Protein 6JPT (pdb70)

InterPro domains:
  IPR018788 Proteasome assembly chaperone 3 [PF10178] (34-118)
  IPR018788 Proteasome assembly chaperone 3 [PTHR31051] (3-122)
  IPR053720 Proteasome Assembly Chaperone [G3DSA:3.30.230.90] (1-122)

Structure (mmCIF, N/CA/C/O backbone):
data_6JPT
#
_entry.id   6JPT
#
_cell.length_a   71.229
_cell.length_b   71.229
_cell.length_c   47.074
_cell.angle_alpha   90.00
_cell.angle_beta   90.00
_cell.angle_gamma   120.00
#
_symmetry.space_group_name_H-M   'P 31 2 1'
#
loop_
_entity.id
_entity.type
_entity.pdbx_description
1 polymer 'Proteasome assembly chaperone 3'
2 non-polymer 'THIOCYANATE ION'
3 non-polymer 'POTASSIUM ION'
4 water water
#
loop_
_atom_site.group_PDB
_atom_site.id
_atom_site.type_symbol
_atom_site.label_atom_id
_atom_site.label_alt_id
_atom_site.label_comp_id
_atom_site.label_asym_id
_atom_site.label_entity_id
_atom_site.label_seq_id
_atom_site.pdbx_PDB_ins_code
_atom_site.Cartn_x
_atom_site.Cartn_y
_atom_site.Cartn_z
_atom_site.occupancy
_atom_site.B_iso_or_equiv
_atom_site.auth_seq_id
_atom_site.auth_comp_id
_atom_site.auth_asym_id
_atom_site.auth_atom_id
_atom_site.pdbx_PDB_model_num
ATOM 1 N N . GLU A 1 2 ? 58.802 7.351 -15.254 1.00 40.27 2 GLU A N 1
ATOM 2 C CA . GLU A 1 2 ? 58.475 7.892 -13.938 1.00 39.10 2 GLU A CA 1
ATOM 3 C C . GLU A 1 2 ? 56.988 8.200 -13.811 1.00 33.77 2 GLU A C 1
ATOM 4 O O . GLU A 1 2 ? 56.284 8.337 -14.813 1.00 33.96 2 GLU A O 1
ATOM 15 N N . ASP A 1 3 ? 56.523 8.323 -12.570 1.00 28.06 3 ASP A N 1
ATOM 16 C CA . ASP A 1 3 ? 55.115 8.568 -12.297 1.00 22.87 3 ASP A CA 1
ATOM 17 C C . ASP A 1 3 ? 54.977 9.067 -10.865 1.00 20.07 3 ASP A C 1
ATOM 18 O O . ASP A 1 3 ? 55.781 8.723 -9.995 1.00 20.98 3 ASP A O 1
ATOM 27 N N . THR A 1 4 ? 53.948 9.880 -10.641 1.00 18.39 4 THR A N 1
ATOM 28 C CA . THR A 1 4 ? 53.586 10.375 -9.312 1.00 18.26 4 THR A CA 1
ATOM 29 C C . THR A 1 4 ? 52.088 10.199 -9.156 1.00 15.37 4 THR A C 1
ATOM 30 O O . THR A 1 4 ? 51.320 10.900 -9.847 1.00 14.80 4 THR A O 1
ATOM 41 N N . PRO A 1 5 ? 51.632 9.313 -8.289 1.00 14.25 5 PRO A N 1
ATOM 42 C CA . PRO A 1 5 ? 50.195 9.194 -8.049 1.00 13.31 5 PRO A CA 1
ATOM 43 C C . PRO A 1 5 ? 49.607 10.477 -7.467 1.00 12.73 5 PRO A C 1
ATOM 44 O O . PRO A 1 5 ? 50.285 11.243 -6.782 1.00 15.79 5 PRO A O 1
ATOM 55 N N . LEU A 1 6 ? 48.319 10.694 -7.742 1.00 10.68 6 LEU A N 1
ATOM 56 C CA . LEU A 1 6 ? 47.518 11.733 -7.102 1.00 10.42 6 LEU A CA 1
ATOM 57 C C . LEU A 1 6 ? 46.772 11.236 -5.874 1.00 10.45 6 LEU A C 1
ATOM 58 O O . LEU A 1 6 ? 46.376 12.060 -5.044 1.00 11.70 6 LEU A O 1
ATOM 74 N N . VAL A 1 7 ? 46.549 9.929 -5.765 1.00 10.30 7 VAL A N 1
ATOM 75 C CA . VAL A 1 7 ? 45.894 9.318 -4.620 1.00 10.73 7 VAL A CA 1
ATOM 76 C C . VAL A 1 7 ? 46.796 8.220 -4.084 1.00 11.13 7 VAL A C 1
ATOM 77 O O . VAL A 1 7 ? 47.542 7.580 -4.828 1.00 12.87 7 VAL A O 1
ATOM 90 N N . ILE A 1 8 ? 46.737 8.023 -2.779 1.00 11.19 8 ILE A N 1
ATOM 91 C CA . ILE A 1 8 ? 47.540 7.004 -2.110 1.00 12.06 8 ILE A CA 1
ATOM 92 C C . ILE A 1 8 ? 46.898 5.638 -2.311 1.00 11.03 8 ILE A C 1
ATOM 93 O O . ILE A 1 8 ? 45.713 5.456 -2.025 1.00 11.25 8 ILE A O 1
ATOM 109 N N . SER A 1 9 ? 47.679 4.660 -2.760 1.00 10.77 9 SER A N 1
ATOM 110 C CA A SER A 1 9 ? 47.236 3.285 -2.855 0.42 11.18 9 SER A CA 1
ATOM 111 C CA B SER A 1 9 ? 47.219 3.289 -2.801 0.30 11.09 9 SER A CA 1
ATOM 112 C CA C SER A 1 9 ? 47.251 3.275 -2.879 0.27 10.62 9 SER A CA 1
ATOM 113 C C . SER A 1 9 ? 48.327 2.375 -2.305 1.00 10.69 9 SER A C 1
ATOM 114 O O . SER A 1 9 ? 49.519 2.671 -2.437 1.00 12.31 9 SER A O 1
ATOM 136 N N . LYS A 1 10 ? 47.908 1.264 -1.708 1.00 9.93 10 LYS A N 1
ATOM 137 C CA . LYS A 1 10 ? 48.821 0.243 -1.224 1.00 10.20 10 LYS A CA 1
ATOM 138 C C . LYS A 1 10 ? 48.191 -1.106 -1.495 1.00 10.04 10 LYS A C 1
ATOM 139 O O . LYS A 1 10 ? 46.974 -1.257 -1.381 1.00 10.50 10 LYS A O 1
ATOM 158 N N . GLN A 1 11 ? 49.013 -2.082 -1.856 1.00 10.26 11 GLN A N 1
ATOM 159 C CA . GLN A 1 11 ? 48.515 -3.417 -2.109 1.00 10.30 11 GLN A CA 1
ATOM 160 C C . GLN A 1 11 ? 49.436 -4.459 -1.501 1.00 9.98 11 GLN A C 1
ATOM 161 O O . GLN A 1 11 ? 50.621 -4.218 -1.260 1.00 11.29 11 GLN A O 1
ATOM 175 N N . LYS A 1 12 ? 48.875 -5.650 -1.316 1.00 9.63 12 LYS A N 1
ATOM 176 C CA . LYS A 1 12 ? 49.605 -6.770 -0.741 1.00 9.88 12 LYS A CA 1
ATOM 177 C C . LYS A 1 12 ? 48.919 -8.057 -1.153 1.00 9.43 12 LYS A C 1
ATOM 178 O O . LYS A 1 12 ? 47.696 -8.162 -1.031 1.00 9.58 12 LYS A O 1
ATOM 197 N N . THR A 1 13 ? 49.704 -9.045 -1.584 1.00 9.57 13 THR A N 1
ATOM 198 C CA . THR A 1 13 ? 49.206 -10.399 -1.770 1.00 9.65 13 THR A CA 1
ATOM 199 C C . THR A 1 13 ? 49.631 -11.238 -0.573 1.00 10.20 13 THR A C 1
ATOM 200 O O . THR A 1 13 ? 50.811 -11.272 -0.219 1.00 11.23 13 THR A O 1
ATOM 211 N N . GLU A 1 14 ? 48.67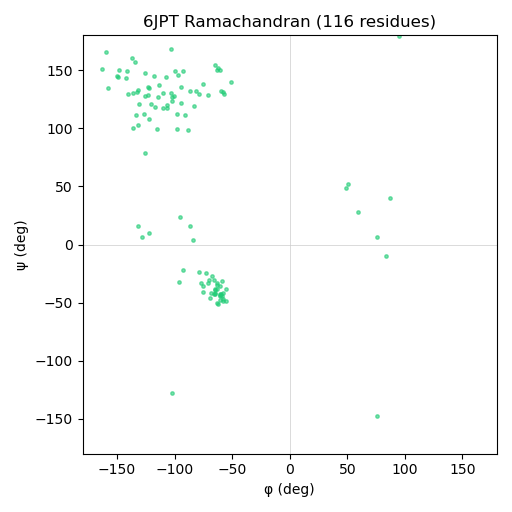1 -11.907 0.047 1.00 9.41 14 GLU A N 1
ATOM 212 C CA . GLU A 1 14 ? 48.917 -12.712 1.226 1.00 9.88 14 GLU A CA 1
ATOM 213 C C . GLU A 1 14 ? 48.056 -13.964 1.132 1.00 9.89 14 GLU A C 1
ATOM 214 O O . GLU A 1 14 ? 46.948 -13.920 0.592 1.00 10.58 14 GLU A O 1
ATOM 226 N N . VAL A 1 15 ? 48.527 -15.069 1.693 1.00 10.01 15 VAL A N 1
ATOM 227 C CA . VAL A 1 15 ? 47.687 -16.259 1.783 1.00 9.92 15 VAL A CA 1
ATOM 228 C C . VAL A 1 15 ? 46.766 -16.109 2.982 1.00 10.31 15 VAL A C 1
ATOM 229 O O . VAL A 1 15 ? 47.216 -15.778 4.084 1.00 11.85 15 VAL A O 1
ATOM 242 N N . VAL A 1 16 ? 45.476 -16.371 2.769 1.00 10.31 16 VAL A N 1
ATOM 243 C CA . VAL A 1 16 ? 44.456 -16.284 3.804 1.00 11.48 16 VAL A CA 1
ATOM 244 C C . VAL A 1 16 ? 43.727 -17.620 3.803 1.00 11.59 16 VAL A C 1
ATOM 245 O O . VAL A 1 16 ? 43.065 -17.971 2.819 1.00 11.41 16 VAL A O 1
ATOM 258 N N . CYS A 1 17 ? 43.891 -18.387 4.878 1.00 13.19 17 CYS A N 1
ATOM 259 C CA . CYS A 1 17 ? 43.278 -19.703 4.978 1.00 14.47 17 CYS A CA 1
ATOM 260 C C . CYS A 1 17 ? 43.546 -20.528 3.721 1.00 13.65 17 CYS A C 1
ATOM 261 O O . CYS A 1 17 ? 42.652 -21.131 3.134 1.00 14.67 17 CYS A O 1
ATOM 269 N N . GLY A 1 18 ? 44.812 -20.552 3.314 1.00 12.71 18 GLY A N 1
ATOM 270 C CA . GLY A 1 18 ? 45.248 -21.338 2.177 1.00 12.88 18 GLY A CA 1
ATOM 271 C C . GLY A 1 18 ? 45.058 -20.709 0.811 1.00 12.06 18 GLY A C 1
ATOM 272 O O . GLY A 1 18 ? 45.576 -21.259 -0.173 1.00 13.53 18 GLY A O 1
ATOM 276 N N . VAL A 1 19 ? 44.347 -19.593 0.707 1.00 10.92 19 VAL A N 1
ATOM 277 C CA . VAL A 1 19 ? 44.009 -19.000 -0.586 1.00 10.76 19 VAL A CA 1
ATOM 278 C C . VAL A 1 19 ? 44.857 -17.748 -0.796 1.00 9.71 19 VAL A C 1
ATOM 279 O O . VAL A 1 19 ? 44.715 -16.776 -0.045 1.00 9.71 19 VAL A O 1
ATOM 292 N N . PRO A 1 20 ? 45.673 -17.693 -1.843 1.00 9.58 20 PRO A N 1
ATOM 293 C CA . PRO A 1 20 ? 46.331 -16.428 -2.213 1.00 9.11 20 PRO A CA 1
ATOM 294 C C . PRO A 1 20 ? 45.285 -15.355 -2.463 1.00 9.16 20 PRO A C 1
ATOM 295 O O . PRO A 1 20 ? 44.327 -15.560 -3.212 1.00 9.70 20 PRO A O 1
ATOM 306 N N . THR A 1 21 ? 45.479 -14.200 -1.830 1.00 8.80 21 THR A N 1
ATOM 307 C CA . THR A 1 21 ? 44.502 -13.116 -1.847 1.00 8.55 21 THR A CA 1
ATOM 308 C C . THR A 1 21 ? 45.243 -11.808 -2.069 1.00 8.83 21 THR A C 1
ATOM 309 O O . THR A 1 21 ? 46.203 -11.525 -1.357 1.00 10.23 21 THR A O 1
ATOM 320 N N . GLN A 1 22 ? 44.791 -11.005 -3.019 1.00 8.38 22 GLN A N 1
ATOM 321 C CA . GLN A 1 22 ? 45.353 -9.671 -3.202 1.00 8.53 22 GLN A CA 1
ATOM 322 C C . GLN A 1 22 ? 44.398 -8.645 -2.618 1.00 8.39 22 GLN A C 1
ATOM 323 O O . GLN A 1 22 ? 43.197 -8.657 -2.914 1.00 8.96 22 GLN A O 1
ATOM 337 N N . VAL A 1 23 ? 44.948 -7.751 -1.803 1.00 8.33 23 VAL A N 1
ATOM 338 C CA . VAL A 1 23 ? 44.224 -6.617 -1.252 1.00 8.53 23 VAL A CA 1
ATOM 339 C C . VAL A 1 23 ? 44.820 -5.343 -1.833 1.00 8.64 23 VAL A C 1
ATOM 340 O O . VAL A 1 23 ? 46.042 -5.214 -1.928 1.00 9.33 23 VAL A O 1
ATOM 353 N N . VAL A 1 24 ? 43.954 -4.410 -2.214 1.00 9.00 24 VAL A N 1
ATOM 354 C CA . VAL A 1 24 ? 44.359 -3.073 -2.644 1.00 9.23 24 VAL A CA 1
ATOM 355 C C . VAL A 1 24 ? 43.482 -2.077 -1.901 1.00 9.67 24 VAL A C 1
ATOM 356 O O . VAL A 1 24 ? 42.257 -2.220 -1.898 1.00 11.84 24 VAL A O 1
ATOM 369 N N . CYS A 1 25 ? 44.080 -1.045 -1.329 1.00 8.82 25 CYS A N 1
ATOM 370 C CA . CYS A 1 25 ? 43.330 0.054 -0.738 1.00 8.89 25 CYS A CA 1
ATOM 371 C C . CYS A 1 25 ? 43.762 1.344 -1.411 1.00 8.86 25 CYS A C 1
ATOM 372 O O . CYS A 1 25 ? 44.963 1.573 -1.575 1.00 9.92 25 CYS A O 1
ATOM 380 N N . THR A 1 26 ? 42.794 2.186 -1.771 1.00 8.75 26 THR A N 1
ATOM 381 C CA . THR A 1 26 ? 43.057 3.472 -2.407 1.00 9.23 26 THR A CA 1
ATOM 382 C C . THR A 1 26 ? 42.236 4.530 -1.695 1.00 9.20 26 THR A C 1
ATOM 383 O O . THR A 1 26 ? 41.029 4.365 -1.495 1.00 9.83 26 THR A O 1
ATOM 394 N N . ALA A 1 27 ? 42.888 5.630 -1.326 1.00 9.93 27 ALA A N 1
ATOM 395 C CA . ALA A 1 27 ? 42.251 6.710 -0.573 1.00 10.33 27 ALA A CA 1
ATOM 396 C C . ALA A 1 27 ? 41.820 7.824 -1.514 1.00 10.74 27 ALA A C 1
ATOM 397 O O . ALA A 1 27 ? 42.648 8.519 -2.100 1.00 13.52 27 ALA A O 1
ATOM 404 N N . PHE A 1 28 ? 40.525 7.996 -1.654 1.00 11.27 28 PHE A N 1
ATOM 405 C CA . PHE A 1 28 ? 39.952 9.173 -2.285 1.00 11.75 28 PHE A CA 1
ATOM 406 C C . PHE A 1 28 ? 39.415 10.103 -1.194 1.00 13.70 28 PHE A C 1
ATOM 407 O O . PHE A 1 28 ? 39.252 9.720 -0.037 1.00 15.37 28 PHE A O 1
ATOM 424 N N . SER A 1 29 ? 39.082 11.331 -1.584 1.00 14.80 29 SER A N 1
ATOM 425 C CA . SER A 1 29 ? 38.725 12.331 -0.584 1.00 17.77 29 SER A CA 1
ATOM 426 C C . SER A 1 29 ? 37.479 11.931 0.188 1.00 19.15 29 SER A C 1
ATOM 427 O O . SER A 1 29 ? 37.366 12.221 1.384 1.00 20.93 29 SER A O 1
ATOM 435 N N . SER A 1 30 ? 36.525 11.275 -0.463 1.00 19.02 30 SER A N 1
ATOM 436 C CA . SER A 1 30 ? 35.297 10.900 0.229 1.00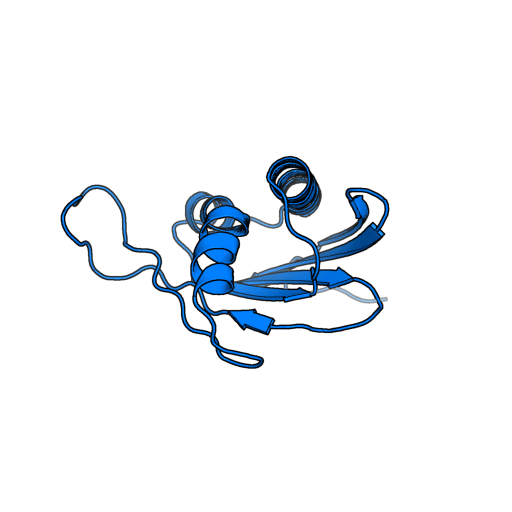 20.07 30 SER A CA 1
ATOM 437 C C . SER A 1 30 ? 35.008 9.399 0.214 1.00 17.17 30 SER A C 1
ATOM 438 O O . SER A 1 30 ? 33.924 8.996 0.646 1.00 17.64 30 SER A O 1
ATOM 446 N N . HIS A 1 31 ? 35.949 8.557 -0.227 1.00 13.99 31 HIS A N 1
ATOM 447 C CA . HIS A 1 31 ? 35.765 7.107 -0.246 1.00 11.89 31 HIS A CA 1
ATOM 448 C C . HIS A 1 31 ? 37.108 6.437 -0.062 1.00 10.89 31 HIS A C 1
ATOM 449 O O . HIS A 1 31 ? 38.115 6.923 -0.576 1.00 12.49 31 HIS A O 1
ATOM 463 N N . ILE A 1 32 ? 37.115 5.297 0.633 1.00 9.46 32 ILE A N 1
ATOM 464 C CA . ILE A 1 32 ? 38.209 4.343 0.513 1.00 8.85 32 ILE A CA 1
ATOM 465 C C . ILE A 1 32 ? 37.724 3.215 -0.389 1.00 8.55 32 ILE A C 1
ATOM 466 O O . ILE A 1 32 ? 36.674 2.622 -0.131 1.00 9.17 32 ILE A O 1
ATOM 482 N N . LEU A 1 33 ? 38.490 2.914 -1.435 1.00 8.27 33 LEU A N 1
ATOM 483 C CA . LEU A 1 33 ? 38.231 1.768 -2.299 1.00 8.42 33 LEU A CA 1
ATOM 484 C C . LEU A 1 33 ? 39.077 0.610 -1.784 1.00 8.59 33 LEU A C 1
ATOM 485 O O . LEU A 1 33 ? 40.304 0.734 -1.689 1.00 9.68 33 LEU A O 1
ATOM 501 N N . VAL A 1 34 ? 38.421 -0.500 -1.440 1.00 8.30 34 VAL A N 1
ATOM 502 C CA . VAL A 1 34 ? 39.080 -1.699 -0.930 1.00 8.23 34 VAL A CA 1
ATOM 50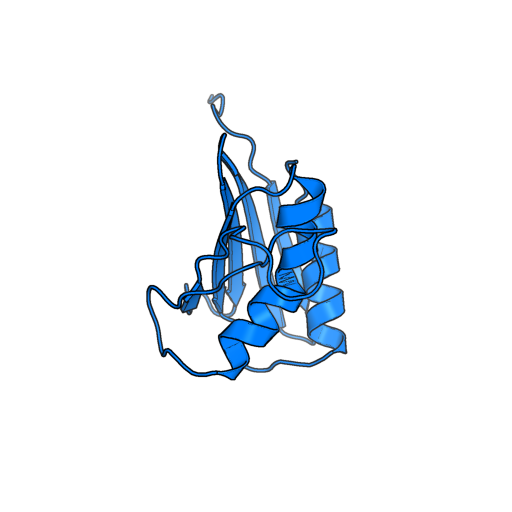3 C C . VAL A 1 34 ? 38.750 -2.843 -1.878 1.00 8.16 34 VAL A C 1
ATOM 504 O O . VAL A 1 34 ? 37.571 -3.147 -2.096 1.00 8.92 34 VAL A O 1
ATOM 517 N N . VAL A 1 35 ? 39.776 -3.453 -2.454 1.00 8.18 35 VAL A N 1
ATOM 518 C CA . VAL A 1 35 ? 39.661 -4.628 -3.316 1.00 8.43 35 VAL A CA 1
ATOM 519 C C . VAL A 1 35 ? 40.242 -5.812 -2.563 1.00 8.46 35 VAL A C 1
ATOM 520 O O . VAL A 1 35 ? 41.354 -5.733 -2.045 1.00 9.51 35 VAL A O 1
ATOM 533 N N . VAL A 1 36 ? 39.491 -6.911 -2.514 1.00 8.58 36 VAL A N 1
ATOM 534 C CA . VAL A 1 36 ? 39.933 -8.160 -1.894 1.00 8.76 36 VAL A CA 1
ATOM 535 C C . VAL A 1 36 ? 39.623 -9.248 -2.921 1.00 8.92 36 VAL A C 1
ATOM 536 O O . VAL A 1 36 ? 38.459 -9.604 -3.101 1.00 10.67 36 VAL A O 1
ATOM 549 N N . THR A 1 37 ? 40.649 -9.728 -3.634 1.00 8.69 37 THR A N 1
ATOM 550 C CA . THR A 1 37 ? 40.431 -10.604 -4.785 1.00 8.84 37 THR A CA 1
ATOM 551 C C . THR A 1 37 ? 41.145 -11.944 -4.650 1.00 8.66 37 THR A C 1
ATOM 552 O O . THR A 1 37 ? 42.348 -11.993 -4.392 1.00 9.14 37 THR A O 1
ATOM 563 N N . GLN A 1 38 ? 40.388 -13.017 -4.849 1.00 8.80 38 GLN A N 1
ATOM 564 C CA . GLN A 1 38 ? 40.891 -14.378 -4.966 1.00 8.79 38 GLN A CA 1
ATOM 565 C C . GLN A 1 38 ? 40.547 -14.918 -6.351 1.00 8.90 38 GLN A C 1
ATOM 566 O O . GLN A 1 38 ? 39.484 -14.614 -6.907 1.00 9.26 38 GLN A O 1
ATOM 580 N N . PHE A 1 39 ? 41.450 -15.733 -6.897 1.00 9.35 39 PHE A N 1
ATOM 581 C CA . PHE A 1 39 ? 41.241 -16.431 -8.166 1.00 9.84 39 PHE A CA 1
ATOM 582 C C . PHE A 1 39 ? 40.992 -15.483 -9.328 1.00 9.81 39 PHE A C 1
ATOM 583 O O . PHE A 1 39 ? 40.366 -15.855 -10.322 1.00 10.89 39 PHE A O 1
ATOM 600 N N . GLY A 1 40 ? 41.525 -14.268 -9.238 1.00 9.83 40 GLY A N 1
ATOM 601 C CA . GLY A 1 40 ? 41.452 -13.319 -10.323 1.00 10.97 40 GLY A CA 1
ATOM 602 C C . GLY A 1 40 ? 40.119 -12.645 -10.510 1.00 10.66 40 GLY A C 1
ATOM 603 O O . GLY A 1 40 ? 39.963 -11.920 -11.494 1.00 13.06 40 GLY A O 1
ATOM 607 N N . LYS A 1 41 ? 39.163 -12.860 -9.610 1.00 10.31 41 LYS A N 1
ATOM 608 C CA . LYS A 1 41 ? 37.793 -12.401 -9.789 1.00 10.64 41 LYS A CA 1
ATOM 609 C C . LYS A 1 41 ? 37.559 -11.082 -9.065 1.00 9.73 41 LYS A C 1
ATOM 610 O O . LYS A 1 41 ? 38.101 -10.848 -7.983 1.00 9.80 41 LYS A O 1
ATOM 629 N N . MET A 1 42 ? 36.712 -10.236 -9.649 1.00 9.82 42 MET A N 1
ATOM 630 C CA . MET A 1 42 ? 36.352 -9.002 -8.969 1.00 10.55 42 MET A CA 1
ATOM 631 C C . MET A 1 42 ? 35.339 -9.261 -7.856 1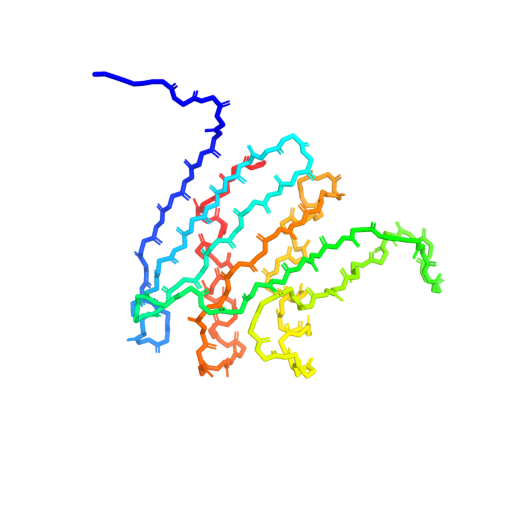.00 10.86 42 MET A C 1
ATOM 632 O O . MET A 1 42 ? 35.344 -8.560 -6.835 1.00 12.04 42 MET A O 1
ATOM 646 N N . GLY A 1 43 ? 34.456 -10.244 -8.032 1.00 11.23 43 GLY A N 1
ATOM 647 C CA . GLY A 1 43 ? 33.503 -10.577 -6.993 1.00 11.94 43 GLY A CA 1
ATOM 648 C C . GLY A 1 43 ? 32.355 -9.586 -6.879 1.00 12.02 43 GLY A C 1
ATOM 649 O O . GLY A 1 43 ? 31.868 -9.022 -7.859 1.00 14.17 43 GLY A O 1
ATOM 653 N N . THR A 1 44 ? 31.889 -9.420 -5.649 1.00 10.55 44 THR A N 1
ATOM 654 C CA . THR A 1 44 ? 30.715 -8.614 -5.350 1.00 10.75 44 THR A CA 1
ATOM 655 C C . THR A 1 44 ? 31.154 -7.210 -4.972 1.00 9.83 44 THR A C 1
ATOM 656 O O . THR A 1 44 ? 32.096 -7.030 -4.193 1.00 10.44 44 THR A O 1
ATOM 667 N N . LEU A 1 45 ? 30.460 -6.220 -5.510 1.00 9.35 45 LEU A N 1
ATOM 668 C CA . LEU A 1 45 ? 30.748 -4.831 -5.219 1.00 9.43 45 LEU A CA 1
ATOM 669 C C . LEU A 1 45 ? 29.714 -4.326 -4.227 1.00 8.80 45 LEU A C 1
ATOM 670 O O . LEU A 1 45 ? 28.510 -4.409 -4.487 1.00 9.57 45 LEU A O 1
ATOM 686 N N . VAL A 1 46 ? 30.181 -3.822 -3.092 1.00 8.96 46 VAL A N 1
ATOM 687 C CA . VAL A 1 46 ? 29.327 -3.381 -1.991 1.00 9.09 46 VAL A CA 1
ATOM 688 C C . VAL A 1 46 ? 29.694 -1.948 -1.643 1.00 9.09 46 VAL A C 1
ATOM 689 O O . VAL A 1 46 ? 30.871 -1.643 -1.411 1.00 9.79 46 VAL A O 1
ATOM 702 N N . SER A 1 47 ? 28.705 -1.070 -1.597 1.00 9.23 47 SER A N 1
ATOM 703 C CA A SER A 1 47 ? 28.860 0.263 -1.054 0.34 9.91 47 SER A CA 1
ATOM 704 C CA B SER A 1 47 ? 28.940 0.242 -1.025 0.66 10.22 47 SER A CA 1
ATOM 705 C C . SER A 1 47 ? 28.526 0.223 0.437 1.00 9.25 47 SER A C 1
ATOM 706 O O . SER A 1 47 ? 27.519 -0.374 0.819 1.00 10.66 47 SER A O 1
ATOM 721 N N . LEU A 1 48 ? 29.362 0.842 1.261 1.00 9.21 48 LEU A N 1
ATOM 722 C CA . LEU A 1 48 ? 29.135 0.987 2.694 1.00 9.85 48 LEU A CA 1
ATOM 723 C C . LEU A 1 48 ? 29.152 2.481 2.990 1.00 10.33 48 LEU A C 1
ATOM 724 O O . LEU A 1 48 ? 30.197 3.133 2.920 1.00 11.51 48 LEU A O 1
ATOM 740 N N . GLU A 1 49 ? 27.978 3.025 3.281 1.00 11.02 49 GLU A N 1
ATOM 741 C CA . GLU A 1 49 ? 27.768 4.463 3.372 1.00 12.37 49 GLU A CA 1
ATOM 742 C C . GLU A 1 49 ? 27.363 4.827 4.789 1.00 12.25 49 GLU A C 1
ATOM 743 O O . GLU A 1 49 ? 26.297 4.390 5.250 1.00 12.80 49 GLU A O 1
ATOM 755 N N . PRO A 1 50 ? 28.134 5.647 5.496 1.00 13.71 50 PRO A N 1
ATOM 756 C CA . PRO A 1 50 ? 27.668 6.174 6.785 1.00 13.93 50 PRO A CA 1
ATOM 757 C C . PRO A 1 50 ? 26.364 6.930 6.596 1.00 13.42 50 PRO A C 1
ATOM 758 O O . PRO A 1 50 ? 26.232 7.760 5.692 1.00 15.30 50 PRO A O 1
ATOM 769 N N . SER A 1 51 ? 25.390 6.618 7.443 1.00 12.66 51 SER A N 1
ATOM 770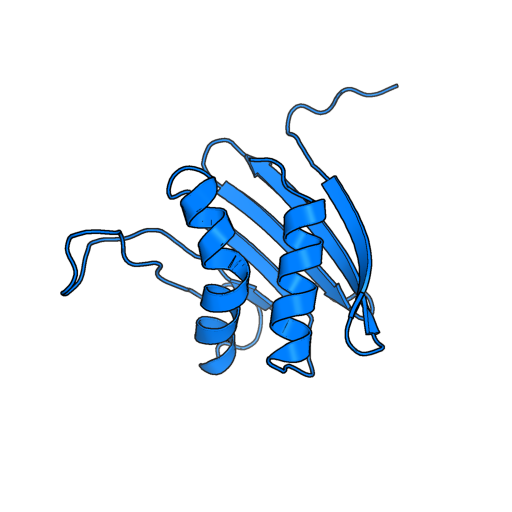 C CA A SER A 1 51 ? 24.040 7.114 7.239 0.58 13.08 51 SER A CA 1
ATOM 771 C CA B SER A 1 51 ? 24.018 7.046 7.246 0.42 12.59 51 SER A CA 1
ATOM 772 C C . SER A 1 51 ? 23.404 7.461 8.579 1.00 11.81 51 SER A C 1
ATOM 773 O O . SER A 1 51 ? 24.005 7.314 9.648 1.00 12.41 51 SER A O 1
ATOM 788 N N . SER A 1 52 ? 22.170 7.945 8.497 1.00 12.31 52 SER A N 1
ATOM 789 C CA . SER A 1 52 ? 21.435 8.437 9.652 1.00 12.45 52 SER A CA 1
ATOM 790 C C . SER A 1 52 ? 21.440 7.431 10.792 1.00 11.85 52 SER A C 1
ATOM 791 O O . SER A 1 52 ? 21.262 6.229 10.586 1.00 13.57 52 SER A O 1
ATOM 799 N N . VAL A 1 53 ? 21.585 7.940 12.014 1.00 11.58 53 VAL A N 1
ATOM 800 C CA . VAL A 1 53 ? 21.601 7.063 13.175 1.00 11.85 53 VAL A CA 1
ATOM 801 C C . VAL A 1 53 ? 20.292 6.298 13.298 1.00 11.86 53 VAL A C 1
ATOM 802 O O . VAL A 1 53 ? 19.215 6.775 12.909 1.00 13.23 53 VAL A O 1
ATOM 815 N N . ALA A 1 54 ? 20.395 5.104 13.871 1.00 12.85 54 ALA A N 1
ATOM 816 C CA . ALA A 1 54 ? 19.246 4.327 14.290 1.00 14.73 54 ALA A CA 1
ATOM 817 C C . ALA A 1 54 ? 19.145 4.492 15.804 1.00 16.26 54 ALA A C 1
ATOM 818 O O . ALA A 1 54 ? 19.221 5.618 16.305 1.00 18.65 54 ALA A O 1
ATOM 825 N N . SER A 1 55 ? 19.068 3.401 16.559 1.00 16.99 55 SER A N 1
ATOM 826 C CA . SER A 1 55 ? 18.829 3.536 17.992 1.00 18.56 55 SER A CA 1
ATOM 827 C C . SER A 1 55 ? 20.040 4.097 18.743 1.00 18.84 55 SER A C 1
ATOM 828 O O . SER A 1 55 ? 19.868 4.858 19.704 1.00 20.66 55 SER A O 1
ATOM 836 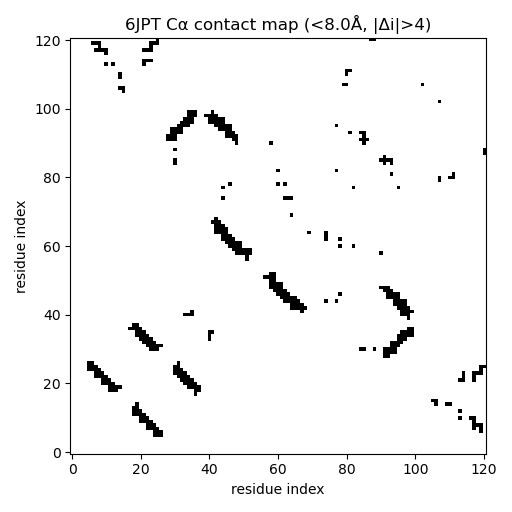N N . ASP A 1 56 ? 21.260 3.783 18.308 1.00 17.44 56 ASP A N 1
ATOM 837 C CA . ASP A 1 56 ? 22.475 4.264 18.965 1.00 17.26 56 ASP A CA 1
ATOM 838 C C . ASP A 1 56 ? 22.879 5.578 18.307 1.00 15.62 56 ASP A C 1
ATOM 839 O O . ASP A 1 56 ? 23.304 5.593 17.152 1.00 16.58 56 ASP A O 1
ATOM 848 N N . VAL A 1 57 ? 22.769 6.688 19.037 1.00 14.02 57 VAL A N 1
ATOM 849 C CA . VAL A 1 57 ? 23.091 7.985 18.449 1.00 13.84 57 VAL A CA 1
ATOM 850 C C . VAL A 1 57 ? 24.577 8.313 18.502 1.00 13.45 57 VAL A C 1
ATOM 851 O O . VAL A 1 57 ? 24.970 9.414 18.086 1.00 13.60 57 VAL A O 1
ATOM 864 N N . SER A 1 58 ? 25.417 7.395 18.982 1.00 13.69 58 SER A N 1
ATOM 865 C CA . SER A 1 58 ? 26.829 7.716 19.117 1.00 14.23 58 SER A CA 1
ATOM 866 C C . SER A 1 58 ? 27.594 7.648 17.803 1.00 13.02 58 SER A C 1
ATOM 867 O O . SER A 1 58 ? 28.640 8.294 17.684 1.00 13.24 58 SER A O 1
ATOM 875 N N . LYS A 1 59 ? 27.109 6.885 16.828 1.00 13.56 59 LYS A N 1
ATOM 876 C CA . LYS A 1 59 ? 27.882 6.602 15.629 1.00 14.65 59 LYS A CA 1
ATOM 877 C C . LYS A 1 59 ? 26.931 6.428 14.441 1.00 13.19 59 LYS A C 1
ATOM 878 O O . LYS A 1 59 ? 25.793 6.001 14.633 1.00 13.59 59 LYS A O 1
ATOM 897 N N . PRO A 1 60 ? 27.374 6.756 13.224 1.00 13.20 60 PRO A N 1
ATOM 898 C CA . PRO A 1 60 ? 26.496 6.556 12.059 1.00 13.33 60 PRO A CA 1
ATOM 899 C C . PRO A 1 60 ? 26.198 5.088 11.821 1.00 13.36 60 PRO A C 1
ATOM 900 O O . PRO A 1 60 ? 26.973 4.205 12.187 1.00 14.67 60 PRO A O 1
ATOM 911 N N . VAL A 1 61 ? 25.069 4.827 11.179 1.00 12.67 61 VAL A N 1
ATOM 912 C CA . VAL A 1 61 ? 24.795 3.496 10.649 1.00 13.26 61 VAL A CA 1
ATOM 913 C C . VAL A 1 61 ? 25.618 3.295 9.392 1.00 12.57 61 VAL A C 1
ATOM 914 O O . VAL A 1 61 ? 25.736 4.205 8.576 1.00 13.89 61 VAL A O 1
ATOM 927 N N . LEU A 1 62 ? 26.195 2.122 9.223 1.00 13.87 62 LEU A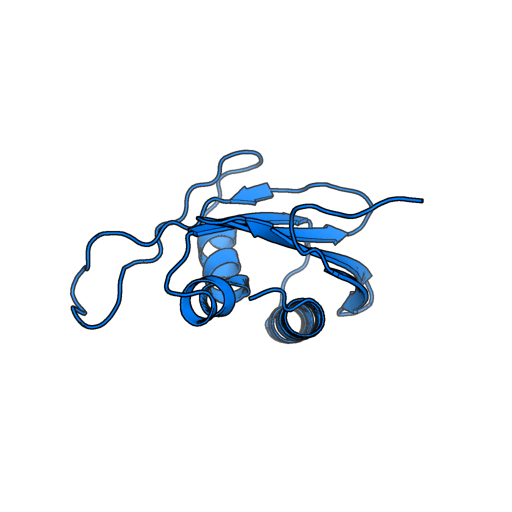 N 1
ATOM 928 C CA . LEU A 1 62 ? 26.923 1.799 8.004 1.00 15.37 62 LEU A CA 1
ATOM 929 C C . LEU A 1 62 ? 25.954 1.010 7.131 1.00 16.11 62 LEU A C 1
ATOM 930 O O . LEU A 1 62 ? 25.711 -0.169 7.374 1.00 17.60 62 LEU A O 1
ATOM 946 N N . THR A 1 63 ? 25.339 1.692 6.162 1.00 15.48 63 THR A N 1
ATOM 947 C CA . THR A 1 63 ? 24.357 1.077 5.274 1.00 15.60 63 THR A CA 1
ATOM 948 C C . THR A 1 63 ? 25.044 0.420 4.088 1.00 14.25 63 THR A C 1
ATOM 949 O O . THR A 1 63 ? 25.870 1.041 3.409 1.00 14.07 63 THR A O 1
ATOM 960 N N . THR A 1 64 ? 24.660 -0.808 3.807 1.00 13.08 64 THR A N 1
ATOM 961 C CA . THR A 1 64 ? 25.252 -1.583 2.737 1.00 11.77 64 THR A CA 1
ATOM 962 C C . THR A 1 64 ? 24.292 -1.708 1.565 1.00 10.89 64 THR A C 1
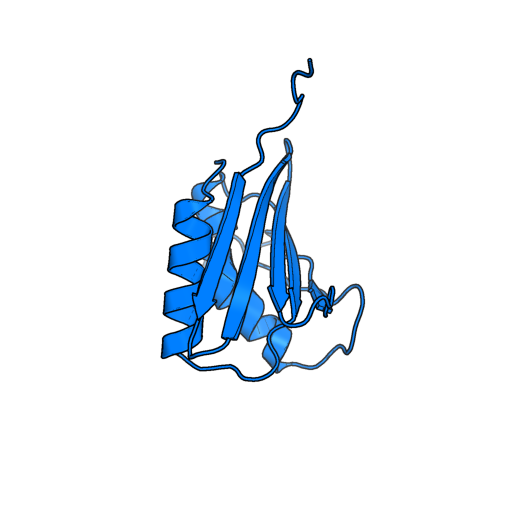ATOM 963 O O . THR A 1 64 ? 23.085 -1.871 1.738 1.00 12.65 64 THR A O 1
ATOM 974 N N . LYS A 1 65 ? 24.860 -1.693 0.368 1.00 10.56 65 LYS A N 1
ATOM 975 C CA . LYS A 1 65 ? 24.122 -1.934 -0.861 1.00 11.01 65 LYS A CA 1
ATOM 976 C C . LYS A 1 65 ? 24.996 -2.777 -1.777 1.00 9.92 65 LYS A C 1
ATOM 977 O O . LYS A 1 65 ? 26.156 -2.424 -2.014 1.00 10.59 65 LYS A O 1
ATOM 996 N N . VAL A 1 66 ? 24.447 -3.870 -2.304 1.00 10.10 66 VAL A N 1
ATOM 997 C CA . VAL A 1 66 ? 25.154 -4.651 -3.309 1.00 10.07 66 VAL A CA 1
ATOM 998 C C . VAL A 1 66 ? 24.915 -3.982 -4.651 1.00 10.75 66 VAL A C 1
ATOM 999 O O . VAL A 1 66 ? 23.777 -3.833 -5.100 1.00 12.30 66 VAL A O 1
ATOM 1012 N N . LEU A 1 67 ? 25.995 -3.553 -5.276 1.00 10.42 67 LEU A N 1
ATOM 1013 C CA . LEU A 1 67 ? 25.953 -2.807 -6.521 1.00 11.10 67 LEU A CA 1
ATOM 1014 C C . LEU A 1 67 ? 26.148 -3.688 -7.739 1.00 12.13 67 LEU A C 1
ATOM 1015 O O . LEU A 1 67 ? 25.618 -3.369 -8.802 1.00 15.13 67 LEU A O 1
ATOM 1031 N N . LEU A 1 68 ? 26.934 -4.759 -7.607 1.00 11.89 68 LEU A N 1
ATOM 1032 C CA . LEU A 1 68 ? 27.220 -5.719 -8.664 1.00 13.36 68 LEU A CA 1
ATOM 1033 C C . LEU A 1 68 ? 27.434 -7.064 -7.987 1.00 12.97 68 LEU A C 1
ATOM 1034 O O . LEU A 1 68 ? 28.040 -7.128 -6.914 1.00 11.92 68 LEU A O 1
ATOM 1050 N N . GLY A 1 69 ? 26.989 -8.135 -8.634 1.00 15.50 69 GLY A N 1
ATOM 1051 C CA . GLY A 1 69 ? 27.046 -9.459 -8.045 1.00 17.54 69 GLY A CA 1
ATOM 1052 C C . GLY A 1 69 ? 25.744 -9.833 -7.357 1.00 19.08 69 GLY A C 1
ATOM 1053 O O . GLY A 1 69 ? 24.783 -9.059 -7.295 1.00 19.82 69 GLY A O 1
ATOM 1057 N N . GLN A 1 70 ? 25.717 -11.042 -6.804 1.00 22.13 70 GLN A N 1
ATOM 1058 C CA . GLN A 1 70 ? 24.486 -11.525 -6.195 1.00 26.03 70 GLN A CA 1
ATOM 1059 C C . GLN A 1 70 ? 24.194 -10.777 -4.902 1.00 21.38 70 GLN A C 1
ATOM 1060 O O . GLN A 1 70 ? 25.040 -10.676 -4.008 1.00 21.23 70 GLN A O 1
ATOM 1074 N N . ASP A 1 71 ? 22.983 -10.260 -4.806 1.00 19.27 71 ASP A N 1
ATOM 1075 C CA . ASP A 1 71 ? 22.538 -9.582 -3.603 1.00 18.51 71 ASP A CA 1
ATOM 1076 C C . ASP A 1 71 ? 21.939 -10.642 -2.696 1.00 17.81 71 ASP A C 1
ATOM 1077 O O . ASP A 1 71 ? 20.796 -11.065 -2.885 1.00 19.99 71 ASP A O 1
ATOM 1086 N N . GLU A 1 72 ? 22.722 -11.095 -1.735 1.00 16.17 72 GLU A N 1
ATOM 1087 C CA . GLU A 1 72 ? 22.268 -12.070 -0.761 1.00 15.08 72 GLU A CA 1
ATOM 1088 C C . GLU A 1 72 ? 22.727 -11.597 0.608 1.00 12.97 72 GLU A C 1
ATOM 1089 O O . GLU A 1 72 ? 23.647 -10.773 0.733 1.00 12.74 72 GLU A O 1
ATOM 1101 N N . PRO A 1 73 ? 22.056 -12.048 1.660 1.00 12.68 73 PRO A N 1
ATOM 1102 C CA . PRO A 1 73 ? 22.162 -11.332 2.932 1.00 12.94 73 PRO A CA 1
ATOM 1103 C C . PRO A 1 73 ? 23.505 -11.452 3.616 1.00 11.50 73 PRO A C 1
ATOM 1104 O O . PRO A 1 73 ? 23.883 -10.529 4.340 1.00 11.91 73 PRO A O 1
ATOM 1115 N N . LEU A 1 74 ? 24.224 -12.559 3.452 1.00 10.40 74 LEU A N 1
ATOM 1116 C CA . LEU A 1 74 ? 25.454 -12.733 4.206 1.00 10.58 74 LEU A CA 1
ATOM 1117 C C . LEU A 1 74 ? 26.492 -11.694 3.805 1.00 10.44 74 LEU A C 1
ATOM 1118 O O . LEU A 1 74 ? 27.223 -11.189 4.658 1.00 11.21 74 LEU A O 1
ATOM 1134 N N . ILE A 1 75 ? 26.587 -11.364 2.515 1.00 10.64 75 ILE A N 1
ATOM 1135 C CA . ILE A 1 75 ? 27.664 -10.485 2.079 1.00 11.05 75 ILE A CA 1
ATOM 1136 C C . ILE A 1 75 ? 27.507 -9.099 2.680 1.00 11.05 75 ILE A C 1
ATOM 1137 O O . ILE A 1 75 ? 28.504 -8.409 2.906 1.00 12.10 75 ILE A O 1
ATOM 1153 N N . HIS A 1 76 ? 26.281 -8.654 2.940 1.00 10.83 76 HIS A N 1
ATOM 1154 C CA . HIS A 1 76 ? 26.101 -7.371 3.604 1.00 11.21 76 HIS A CA 1
ATOM 1155 C C . HIS A 1 76 ? 26.765 -7.385 4.978 1.00 11.35 76 HIS A C 1
ATOM 1156 O O . HIS A 1 76 ? 27.488 -6.453 5.354 1.00 12.68 76 HIS A O 1
ATOM 1170 N N . VAL A 1 77 ? 26.499 -8.444 5.750 1.00 10.81 77 VAL A N 1
ATOM 1171 C CA . VAL A 1 77 ? 26.986 -8.558 7.124 1.00 11.19 77 VAL A CA 1
ATOM 1172 C C . VAL A 1 77 ? 28.500 -8.744 7.136 1.00 11.21 77 VAL A C 1
ATOM 1173 O O . VAL A 1 77 ? 29.225 -8.072 7.887 1.00 11.90 77 VAL A O 1
ATOM 1186 N N . PHE A 1 78 ? 28.997 -9.631 6.275 1.00 11.24 78 PHE A N 1
ATOM 1187 C CA . PHE A 1 78 ? 30.426 -9.883 6.155 1.00 11.61 78 PHE A CA 1
ATOM 1188 C C . PHE A 1 78 ? 31.172 -8.632 5.757 1.00 11.26 78 PHE A C 1
ATOM 1189 O O . PHE A 1 78 ? 32.218 -8.314 6.335 1.00 11.74 78 PHE A O 1
ATOM 1206 N N . ALA A 1 79 ? 30.642 -7.897 4.785 1.00 10.70 79 ALA A N 1
ATOM 1207 C CA . ALA A 1 79 ? 31.288 -6.669 4.354 1.00 10.68 79 ALA A CA 1
ATOM 1208 C C . ALA A 1 79 ? 31.417 -5.689 5.509 1.00 10.23 79 ALA A C 1
ATOM 1209 O O . ALA A 1 79 ? 32.457 -5.041 5.671 1.00 10.26 79 ALA A O 1
ATOM 1216 N N . LYS A 1 80 ? 30.357 -5.535 6.304 1.00 10.57 80 LYS A N 1
ATOM 1217 C CA . LYS A 1 80 ? 30.423 -4.624 7.437 1.00 11.41 80 LYS A CA 1
ATOM 1218 C C . LYS A 1 80 ? 31.501 -5.042 8.422 1.00 11.20 80 LYS A C 1
ATOM 1219 O O . LYS A 1 80 ? 32.235 -4.201 8.947 1.00 12.48 80 LYS A O 1
ATOM 1238 N N . ASN A 1 81 ? 31.609 -6.333 8.716 1.00 10.82 81 ASN A N 1
ATOM 1239 C CA . ASN A 1 81 ? 32.640 -6.747 9.656 1.00 11.59 81 ASN A CA 1
ATOM 1240 C C . ASN A 1 81 ? 34.031 -6.677 9.047 1.00 11.48 81 ASN A C 1
ATOM 1241 O O . ASN A 1 81 ? 34.997 -6.483 9.787 1.00 12.95 81 ASN A O 1
ATOM 1252 N N . LEU A 1 82 ? 34.149 -6.751 7.724 1.00 10.33 82 LEU A N 1
ATOM 1253 C CA . LEU A 1 82 ? 35.446 -6.676 7.066 1.00 10.36 82 LEU A CA 1
ATOM 1254 C C . LEU A 1 82 ? 35.996 -5.253 7.045 1.00 10.35 82 LEU A C 1
ATOM 1255 O O . LEU A 1 82 ? 37.199 -5.064 7.242 1.00 11.52 82 LEU A O 1
ATOM 1271 N N . VAL A 1 83 ? 35.146 -4.244 6.781 1.00 9.92 83 VAL A N 1
ATOM 1272 C CA . VAL A 1 83 ? 35.660 -2.900 6.527 1.00 10.11 83 VAL A CA 1
ATOM 1273 C C . VAL A 1 83 ? 35.027 -1.793 7.356 1.00 10.24 83 VAL A C 1
ATOM 1274 O O . VAL A 1 83 ? 35.364 -0.623 7.145 1.00 10.78 83 VAL A O 1
ATOM 1287 N N . ALA A 1 84 ? 34.170 -2.095 8.332 1.00 10.83 84 ALA A N 1
ATOM 1288 C CA . ALA A 1 84 ? 33.689 -1.004 9.177 1.00 11.99 84 ALA A CA 1
ATOM 1289 C C . ALA A 1 84 ? 34.851 -0.242 9.803 1.00 11.87 84 ALA A C 1
ATOM 1290 O O . ALA A 1 84 ? 34.795 0.987 9.942 1.00 11.88 84 ALA A O 1
ATOM 1297 N N . PHE A 1 85 ? 35.917 -0.947 10.199 1.00 11.43 85 PHE A N 1
ATOM 1298 C CA . PHE A 1 85 ? 37.038 -0.256 10.831 1.00 12.51 85 PHE A CA 1
ATOM 1299 C C . PHE A 1 85 ? 37.701 0.727 9.883 1.00 11.95 85 PHE A C 1
ATOM 1300 O O . PHE A 1 85 ? 38.214 1.762 10.324 1.00 12.85 85 PHE A O 1
ATOM 1317 N N . VAL A 1 86 ? 37.724 0.405 8.590 1.00 11.34 86 VAL A N 1
ATOM 1318 C CA . VAL A 1 86 ? 38.266 1.316 7.589 1.00 10.81 86 VAL A CA 1
ATOM 1319 C C . VAL A 1 86 ? 37.446 2.594 7.563 1.00 11.04 86 VAL A C 1
ATOM 1320 O O . VAL A 1 86 ? 37.977 3.710 7.623 1.00 11.74 86 VAL A O 1
ATOM 1333 N N . SER A 1 87 ? 36.127 2.446 7.443 1.00 11.24 87 SER A N 1
ATOM 1334 C CA . SER A 1 87 ? 35.257 3.612 7.421 1.00 11.77 87 SER A CA 1
ATOM 1335 C C . SER A 1 87 ? 35.474 4.473 8.658 1.00 11.97 87 SER A C 1
ATOM 1336 O O . SER A 1 87 ? 35.637 5.696 8.567 1.00 12.75 87 SER A O 1
ATOM 1344 N N . GLN A 1 88 ? 35.474 3.840 9.828 1.00 12.04 88 GLN A N 1
ATOM 1345 C CA . GLN A 1 88 ? 35.600 4.568 11.084 1.00 13.71 88 GLN A CA 1
ATOM 1346 C C . GLN A 1 88 ? 36.941 5.287 11.170 1.00 13.58 88 GLN A C 1
ATOM 1347 O O . GLN A 1 88 ? 36.996 6.488 11.447 1.00 15.15 88 GLN A O 1
ATOM 1361 N N . GLU A 1 89 ? 38.035 4.572 10.917 1.00 12.71 89 GLU A N 1
ATOM 1362 C CA . GLU A 1 89 ? 39.365 5.153 11.073 1.00 12.53 89 GLU A CA 1
ATOM 1363 C C . GLU A 1 89 ? 39.640 6.244 10.049 1.00 12.41 89 GLU A C 1
ATOM 1364 O O . GLU A 1 89 ? 40.458 7.136 10.296 1.00 14.01 89 GLU A O 1
ATOM 1376 N N . ALA A 1 90 ? 38.995 6.171 8.889 1.00 12.06 90 ALA A N 1
ATOM 1377 C CA . ALA A 1 90 ? 39.175 7.131 7.818 1.00 12.26 90 ALA A CA 1
ATOM 1378 C C . ALA A 1 90 ? 38.269 8.334 7.979 1.00 13.63 90 ALA A C 1
ATOM 1379 O O . ALA A 1 90 ? 38.097 9.095 7.026 1.00 16.61 90 ALA A O 1
ATOM 1386 N N . GLY A 1 91 ? 37.703 8.532 9.170 1.00 15.05 91 GLY A N 1
ATOM 1387 C CA . GLY A 1 91 ? 36.853 9.675 9.428 1.00 16.40 91 GLY A CA 1
ATOM 1388 C C . GLY A 1 91 ? 35.407 9.442 9.059 1.00 16.48 91 GLY A C 1
ATOM 1389 O O . GLY A 1 91 ? 34.743 10.349 8.541 1.00 17.11 91 GLY A O 1
ATOM 1393 N N . ASN A 1 92 ? 34.896 8.249 9.349 1.00 16.26 92 ASN A N 1
ATOM 1394 C CA . ASN A 1 92 ? 33.547 7.858 8.955 1.00 16.49 92 ASN A CA 1
ATOM 1395 C C . ASN A 1 92 ? 33.336 8.120 7.468 1.00 15.27 92 ASN A C 1
ATOM 1396 O O . ASN A 1 92 ? 32.361 8.738 7.035 1.00 15.66 92 ASN A O 1
ATOM 1407 N N . ARG A 1 93 ? 34.264 7.596 6.680 1.00 14.59 93 ARG A N 1
ATOM 1408 C CA . ARG A 1 93 ? 34.247 7.773 5.242 1.00 13.78 93 ARG A CA 1
ATOM 1409 C C . ARG A 1 93 ? 33.506 6.608 4.609 1.00 11.81 93 ARG A C 1
ATOM 1410 O O . ARG A 1 93 ? 33.536 5.491 5.123 1.00 12.33 93 ARG A O 1
ATOM 1431 N N . ALA A 1 94 ? 32.857 6.854 3.476 1.00 11.14 94 ALA A N 1
ATOM 1432 C CA . ALA A 1 94 ? 32.274 5.753 2.729 1.00 10.70 94 ALA A CA 1
ATOM 1433 C C . ALA A 1 94 ? 33.368 4.813 2.243 1.00 9.87 94 ALA A C 1
ATOM 1434 O O . ALA A 1 94 ? 34.506 5.223 1.984 1.00 10.69 94 ALA A O 1
ATOM 1441 N N . VAL A 1 95 ? 33.004 3.543 2.123 1.00 9.82 95 VAL A N 1
ATOM 1442 C CA . VAL A 1 95 ? 33.885 2.517 1.586 1.00 9.46 95 VAL A CA 1
ATOM 1443 C C . VAL A 1 95 ? 33.198 1.868 0.398 1.00 9.00 95 VAL A C 1
ATOM 1444 O O . VAL A 1 95 ? 32.005 1.560 0.446 1.00 10.19 95 VAL A O 1
ATOM 1457 N N . LEU A 1 96 ? 33.955 1.665 -0.670 1.00 8.66 96 LEU A N 1
ATOM 1458 C CA . LEU A 1 96 ? 33.535 0.865 -1.805 1.00 8.74 96 LEU A CA 1
ATOM 1459 C C . LEU A 1 96 ? 34.386 -0.395 -1.770 1.00 8.26 96 LEU A C 1
ATOM 1460 O O . LEU A 1 96 ? 35.613 -0.307 -1.852 1.00 9.10 96 LEU A O 1
ATOM 1476 N N . LEU A 1 97 ? 33.740 -1.549 -1.600 1.00 8.46 97 LEU A N 1
ATOM 1477 C CA . LEU A 1 97 ? 34.415 -2.827 -1.429 1.00 8.38 97 LEU A CA 1
ATOM 1478 C C . LEU A 1 97 ? 34.122 -3.729 -2.617 1.00 8.47 97 LEU A C 1
ATOM 1479 O O . LEU A 1 97 ? 32.960 -3.967 -2.942 1.00 9.51 97 LEU A O 1
ATOM 1495 N N . ALA A 1 98 ? 35.171 -4.251 -3.243 1.00 8.04 98 ALA A N 1
ATOM 1496 C CA . ALA A 1 98 ? 35.057 -5.355 -4.194 1.00 8.48 98 ALA A CA 1
ATOM 1497 C C . ALA A 1 98 ? 35.612 -6.578 -3.485 1.00 8.85 98 ALA A C 1
ATOM 1498 O O . ALA A 1 98 ? 36.771 -6.564 -3.073 1.00 10.52 98 ALA A O 1
ATOM 1505 N N . VAL A 1 99 ? 34.782 -7.592 -3.269 1.00 8.67 99 VAL A N 1
ATOM 1506 C CA . VAL A 1 99 ? 35.175 -8.722 -2.449 1.00 9.15 99 VAL A CA 1
ATOM 1507 C C . VAL A 1 99 ? 34.853 -10.028 -3.171 1.00 9.29 99 VAL A C 1
ATOM 1508 O O . VAL A 1 99 ? 33.691 -10.305 -3.504 1.00 9.89 99 VAL A O 1
ATOM 1521 N N . ALA A 1 100 ? 35.890 -10.832 -3.394 1.00 9.22 100 ALA A N 1
ATOM 1522 C CA . ALA A 1 100 ? 35.811 -12.123 -4.083 1.00 9.73 100 ALA A CA 1
ATOM 1523 C C . ALA A 1 100 ? 36.429 -13.178 -3.173 1.00 9.80 100 ALA A C 1
ATOM 1524 O O . ALA A 1 100 ? 37.589 -13.563 -3.357 1.00 10.95 100 ALA A O 1
ATOM 1531 N N . VAL A 1 101 ? 35.656 -13.609 -2.178 1.00 10.27 101 VAL A N 1
ATOM 1532 C CA . VAL A 1 101 ? 36.076 -14.581 -1.176 1.00 10.82 101 VAL A CA 1
ATOM 1533 C C . VAL A 1 101 ? 34.926 -15.566 -0.996 1.00 11.55 101 VAL A C 1
ATOM 1534 O O . VAL A 1 101 ? 33.942 -15.271 -0.310 1.00 12.49 101 VAL A O 1
ATOM 1547 N N . LYS A 1 102 ? 35.025 -16.734 -1.622 1.00 11.84 102 LYS A N 1
ATOM 1548 C CA . LYS A 1 102 ? 33.895 -17.654 -1.622 1.00 13.77 102 LYS A CA 1
ATOM 1549 C C . LYS A 1 102 ? 33.701 -18.373 -0.299 1.00 14.49 102 LYS A C 1
ATOM 1550 O O . LYS A 1 102 ? 32.556 -18.641 0.077 1.00 16.98 102 LYS A O 1
ATOM 1569 N N . ASP A 1 103 ? 34.772 -18.717 0.403 1.00 15.15 103 ASP A N 1
ATOM 1570 C CA . ASP A 1 103 ? 34.698 -19.604 1.564 1.00 19.49 103 ASP A CA 1
ATOM 1571 C C . ASP A 1 103 ? 35.102 -18.823 2.818 1.00 17.31 103 ASP A C 1
ATOM 1572 O O . ASP A 1 103 ? 36.294 -18.658 3.090 1.00 18.67 103 ASP A O 1
ATOM 1581 N N . LYS A 1 104 ? 34.108 -18.370 3.587 1.00 14.98 104 LYS A N 1
ATOM 1582 C CA . LYS A 1 104 ? 34.275 -17.406 4.662 1.00 14.38 104 LYS A CA 1
ATOM 1583 C C . LYS A 1 104 ? 34.322 -18.084 6.026 1.00 13.78 104 LYS A C 1
ATOM 1584 O O . LYS A 1 104 ? 33.663 -19.101 6.262 1.00 14.10 104 LYS A O 1
ATOM 1603 N N . SER A 1 105 ? 35.067 -17.472 6.944 1.00 13.58 105 SER A N 1
ATOM 1604 C CA . SER A 1 105 ? 35.201 -17.958 8.311 1.00 13.79 105 SER A CA 1
ATOM 1605 C C . SER A 1 105 ? 35.666 -16.813 9.194 1.00 13.67 105 SER A C 1
ATOM 1606 O O . SER A 1 105 ? 36.174 -15.808 8.703 1.00 13.46 105 SER A O 1
ATOM 1614 N N . MET A 1 106 ? 35.552 -16.995 10.514 1.00 14.55 106 MET A N 1
ATOM 1615 C CA . MET A 1 106 ? 36.056 -15.982 11.435 1.00 15.98 106 MET A CA 1
ATOM 1616 C C . MET A 1 106 ? 37.569 -15.870 11.333 1.00 16.92 106 MET A C 1
ATOM 1617 O O . MET A 1 106 ? 38.110 -14.760 11.325 1.00 15.97 106 MET A O 1
ATOM 1631 N N . GLU A 1 107 ? 38.263 -17.007 11.244 1.00 18.62 107 GLU A N 1
ATOM 1632 C CA . GLU A 1 107 ? 39.714 -16.974 11.085 1.00 25.49 107 GLU A CA 1
ATOM 1633 C C . GLU A 1 107 ? 40.091 -16.188 9.843 1.00 17.28 107 GLU A C 1
ATOM 1634 O O . GLU A 1 107 ? 41.016 -15.361 9.861 1.00 16.40 107 GLU A O 1
ATOM 1646 N N . GLY A 1 108 ? 39.412 -16.478 8.733 1.00 15.13 108 GLY A N 1
ATOM 1647 C CA . GLY A 1 108 ? 39.698 -15.788 7.490 1.00 14.06 108 GLY A CA 1
ATOM 1648 C C . GLY A 1 108 ? 39.371 -14.309 7.549 1.00 12.45 108 GLY A C 1
ATOM 1649 O O . GLY A 1 108 ? 40.119 -13.473 7.028 1.00 12.28 108 GLY A O 1
ATOM 1653 N N . LEU A 1 109 ? 38.242 -13.964 8.164 1.00 11.90 109 LEU A N 1
ATOM 1654 C CA . LEU A 1 109 ? 37.861 -12.567 8.331 1.00 11.96 109 LEU A CA 1
ATOM 1655 C C . LEU A 1 109 ? 38.934 -11.790 9.087 1.00 11.87 109 LEU A C 1
ATOM 1656 O O . LEU A 1 109 ? 39.344 -10.703 8.672 1.00 11.68 109 LEU A O 1
ATOM 1672 N N . LYS A 1 110 ? 39.403 -12.337 10.209 1.00 12.50 110 LYS A N 1
ATOM 1673 C CA . LYS A 1 110 ? 40.456 -11.668 10.962 1.00 13.78 110 LYS A CA 1
ATOM 1674 C C . LYS A 1 110 ? 41.713 -11.516 10.117 1.00 12.68 110 LYS A C 1
ATOM 1675 O O . LYS A 1 110 ? 42.339 -10.451 10.109 1.00 12.93 110 LYS A O 1
ATOM 1694 N N . ALA A 1 111 ? 42.091 -12.571 9.391 1.00 11.81 111 ALA A N 1
ATOM 1695 C CA . ALA A 1 111 ? 43.290 -12.516 8.562 1.00 11.84 111 ALA A CA 1
ATOM 1696 C C . ALA A 1 111 ? 43.148 -11.492 7.435 1.00 11.05 111 ALA A C 1
ATOM 1697 O O . ALA A 1 111 ? 44.109 -10.791 7.109 1.00 11.15 111 ALA A O 1
ATOM 1704 N N . LEU A 1 112 ? 41.961 -11.387 6.831 1.00 10.91 112 LEU A N 1
ATOM 1705 C CA . LEU A 1 112 ? 41.747 -10.385 5.793 1.00 10.69 112 LEU A CA 1
ATOM 1706 C C . LEU A 1 112 ? 41.867 -8.987 6.368 1.00 10.59 112 LEU A C 1
ATOM 1707 O O . LEU A 1 112 ? 42.467 -8.111 5.744 1.00 10.69 112 LEU A O 1
ATOM 1723 N N . ARG A 1 113 ? 41.294 -8.748 7.552 1.00 10.85 113 ARG A N 1
ATOM 1724 C CA . ARG A 1 113 ? 41.412 -7.433 8.167 1.00 11.45 113 ARG A CA 1
ATOM 1725 C C . ARG A 1 113 ? 42.871 -7.090 8.435 1.00 11.27 113 ARG A C 1
ATOM 1726 O O . ARG A 1 113 ? 43.263 -5.925 8.319 1.00 11.63 113 ARG A O 1
ATOM 1747 N N . GLU A 1 114 ? 43.689 -8.086 8.807 1.00 11.40 114 GLU A N 1
ATOM 1748 C CA . GLU A 1 114 ? 45.111 -7.819 9.005 1.00 11.91 114 GLU A CA 1
ATOM 1749 C C . GLU A 1 114 ? 45.784 -7.382 7.708 1.00 11.19 114 GLU A C 1
ATOM 1750 O O . GLU A 1 114 ? 46.657 -6.513 7.735 1.00 11.85 114 GLU A O 1
ATOM 1762 N N . VAL A 1 115 ? 45.412 -7.975 6.568 1.00 10.62 115 VAL A N 1
ATOM 1763 C CA . VAL A 1 115 ? 46.004 -7.542 5.300 1.00 10.57 115 VAL A CA 1
ATOM 1764 C C . VAL A 1 115 ? 45.545 -6.130 4.951 1.00 10.01 115 VAL A C 1
ATOM 1765 O O . VAL A 1 115 ? 46.336 -5.303 4.483 1.00 10.70 115 VAL A O 1
ATOM 1778 N N . ILE A 1 116 ? 44.263 -5.837 5.163 1.00 10.00 116 ILE A N 1
ATOM 1779 C CA . ILE A 1 116 ? 43.757 -4.487 4.933 1.00 9.66 116 ILE A CA 1
ATOM 1780 C C . ILE A 1 116 ? 44.530 -3.479 5.784 1.00 10.44 116 ILE A C 1
ATOM 1781 O O . ILE A 1 116 ? 44.906 -2.405 5.306 1.00 10.78 116 ILE A O 1
ATOM 1797 N N . ARG A 1 117 ? 44.815 -3.827 7.043 1.00 11.05 117 ARG A N 1
ATOM 1798 C CA . ARG A 1 117 ? 45.634 -2.981 7.911 1.00 11.79 117 ARG A CA 1
ATOM 1799 C C . ARG A 1 117 ? 47.032 -2.749 7.335 1.00 11.19 117 ARG A C 1
ATOM 1800 O O . ARG A 1 117 ? 47.544 -1.625 7.384 1.00 11.70 117 ARG A O 1
ATOM 1821 N N . VAL A 1 118 ? 47.671 -3.790 6.794 1.00 11.77 118 VAL A N 1
ATOM 1822 C CA . VAL A 1 118 ? 48.969 -3.629 6.142 1.00 12.57 118 VAL A CA 1
ATOM 1823 C C . VAL A 1 118 ? 48.875 -2.635 4.999 1.00 12.51 118 VAL A C 1
ATOM 1824 O O . VAL A 1 118 ? 49.835 -1.913 4.714 1.00 14.71 118 VAL A O 1
ATOM 1837 N N . CYS A 1 119 ? 47.719 -2.565 4.343 1.00 10.73 119 CYS A N 1
ATOM 1838 C CA . CYS A 1 119 ? 47.463 -1.668 3.224 1.00 10.77 119 CYS A CA 1
ATOM 1839 C C . CYS A 1 119 ? 46.792 -0.364 3.648 1.00 10.36 119 CYS A C 1
ATOM 1840 O O . CYS A 1 119 ? 46.177 0.305 2.819 1.00 10.85 119 CYS A O 1
ATOM 1848 N N . GLN A 1 120 ? 46.950 0.042 4.899 1.00 10.80 120 GLN A N 1
ATOM 1849 C CA . GLN A 1 120 ? 46.311 1.263 5.371 1.00 10.82 120 GLN A CA 1
ATOM 1850 C C . GLN A 1 120 ? 46.777 2.475 4.568 1.00 11.19 120 GLN A C 1
ATOM 1851 O O . GLN A 1 120 ? 47.977 2.714 4.422 1.00 12.92 120 GLN A O 1
ATOM 1865 N N . VAL A 1 121 ? 45.811 3.284 4.123 1.00 10.84 121 VAL A N 1
ATOM 1866 C CA . VAL A 1 121 ? 46.052 4.488 3.326 1.00 11.77 121 VAL A CA 1
ATOM 1867 C C . VAL A 1 121 ? 45.283 5.672 3.898 1.00 12.93 121 VAL A C 1
ATOM 1868 O O . VAL A 1 121 ? 45.122 6.692 3.227 1.00 16.21 121 VAL A O 1
ATOM 1881 N N . TRP A 1 122 ? 44.826 5.547 5.138 1.00 13.44 122 TRP A N 1
ATOM 1882 C CA . TRP A 1 122 ? 44.057 6.576 5.836 1.00 14.51 122 TRP A CA 1
ATOM 1883 C C . TRP A 1 122 ? 44.702 6.830 7.196 1.00 16.97 122 TRP A C 1
ATOM 1884 O O . TRP A 1 122 ? 45.711 6.202 7.545 1.00 17.68 122 TRP A O 1
#

Secondary structure (DSSP, 8-state):
----SSEEEEEEEEETTEEEEEEEEE-SSEEEEEEESTT---EEEEEEEE---S-TTS-EEEEEEEES---HHHHHHHHHHHHHHHHHTTS-EEEEEEE-SS--HHHHHHHHHHHHHT---

Solvent-accessible surface area: 7116 Å² total; per-residue (Å²): 233,131,114,102,178,59,103,61,91,118,88,80,75,84,7,71,65,36,79,1,60,0,26,0,16,15,84,112,68,81,0,50,0,35,0,26,14,157,80,107,107,35,23,28,0,12,0,75,41,43,101,76,71,117,85,122,76,130,57,55,29,63,22,122,20,76,97,53,139,89,64,110,99,9,38,80,17,0,75,80,0,0,23,37,0,2,104,79,8,63,69,58,10,2,56,0,4,4,12,14,169,128,65,54,103,129,7,12,117,33,2,68,115,8,0,94,99,0,63,10,60

Sequence (121 aa):
EDTPLVISSSKQKTEVVCGVPTQVVCTAFSSHILVVVTQFGKMGTLVSSLEPSSSVASDVSKPVLTTKVLLGQDEPLIHVFAKNLVAFVSQEAGNRAVLLAVAVKDKSMEGLKALREVIRVCQVW

B-factor: mean 17.14, std 9.0, range [8.04, 78.44]

Foldseek 3Di:
DDDDPWDKDKDWDQFPNFTWIWMWIDDPQEIEIAIDTPPDQAWKKKFAFAPDDPDNPGGHGDIDTDDHDDDPPCRVLVCLQCVVVCVVVPVGMYIYRHDDDDDDPSRSVVSSVRVVVTDRD

CATH classification: 3.30.230.90

Radius of gyration: 14.14 Å; Cα contacts (8 Å, |Δi|>4): 232; chains: 1; bounding box: 40×34×33 Å

Organism: Homo sapiens (NCBI:txid9606)

GO terms:
  GO:0005829 cytosol (C, TAS)
  GO:0005515 protein binding (F, IPI)
  GO:0044877 protein-containing complex binding (F, IDA)
  GO:0060090 molecular adaptor activity (F, IMP)
  GO:0051131 chaperone-mediated protein complex assembly (P, IMP)

Nearest PDB structures (foldseek):
  2z5e-assembly1_B  TM=9.257E-01  e=7.163E-22  Homo sapiens
  8tm3-assembly1_i  TM=9.465E-01  e=4.391E-19  Homo sapiens
  8tm3-assembly1_j  TM=8.161E-01  e=7.444E-05  Homo sapiens
  5wtq-assembly1_A  TM=5.056E-01  e=9.125E-04  Homo sapiens
  5wtq-assembly2_C  TM=4.475E-01  e=3.099E-03  Homo sapiens